Protein AF-A0ABC8V295-F1 (afdb_monomer)

Radius of gyration: 14.97 Å; Cα contacts (8 Å, |Δi|>4): 114; chains: 1; bounding box: 36×38×34 Å

Secondary structure (DSSP, 8-state):
---HHHHHHHHHHHHHHHHTT--SSSSHHHHHHHHHTT-S-HHHHHHHHS--TT-SS-----SS--HHHHHHHHTT--S----GGGHHHH--HHHHHHHHT--HHHHTTS-HHHHHHHHHHHTTT-

Solvent-accessible surface area (backbone atoms only — not comparable to full-atom values): 7664 Å² total; per-residue (Å²): 99,62,52,67,64,34,53,51,52,14,43,51,52,34,51,52,26,54,79,66,75,57,57,92,47,98,40,71,66,58,26,26,34,29,36,50,53,35,52,94,48,60,71,59,14,43,68,73,60,44,90,54,100,83,58,87,76,83,90,85,83,79,82,90,66,51,74,68,56,51,54,55,54,53,74,72,53,94,75,78,93,74,66,76,85,51,28,48,82,70,26,59,58,73,58,50,32,64,75,71,67,59,50,72,74,53,57,72,79,46,52,74,53,56,54,48,36,49,38,38,70,42,48,89,81,110

Structure (mmCIF, N/CA/C/O backbone):
data_AF-A0ABC8V295-F1
#
_entry.id   AF-A0ABC8V295-F1
#
loop_
_atom_site.group_PDB
_atom_site.id
_atom_site.type_symbol
_atom_site.label_atom_id
_atom_site.label_alt_id
_atom_site.label_comp_id
_atom_site.label_asym_id
_atom_site.label_entity_id
_atom_site.label_seq_id
_atom_site.pdbx_PDB_ins_code
_atom_site.Cartn_x
_atom_site.Cartn_y
_atom_site.Cartn_z
_atom_site.occupancy
_atom_site.B_iso_or_equiv
_atom_site.auth_seq_id
_atom_site.auth_comp_id
_atom_site.auth_asym_id
_atom_site.auth_atom_id
_atom_site.pdbx_PDB_model_num
ATOM 1 N N . ILE A 1 1 ? -3.528 -6.454 4.490 1.00 92.06 1 ILE A N 1
ATOM 2 C CA . ILE A 1 1 ? -3.973 -5.296 3.676 1.00 92.06 1 ILE A CA 1
ATOM 3 C C . ILE A 1 1 ? -5.419 -5.606 3.333 1.00 92.06 1 ILE A C 1
ATOM 5 O O . ILE A 1 1 ? -5.612 -6.716 2.869 1.00 92.06 1 ILE A O 1
ATOM 9 N N . PRO A 1 2 ? -6.405 -4.762 3.681 1.00 94.25 2 PRO A N 1
ATOM 10 C CA . PRO A 1 2 ? -7.815 -5.160 3.625 1.00 94.25 2 PRO A CA 1
ATOM 11 C C . PRO A 1 2 ? -8.434 -5.055 2.232 1.00 94.25 2 PRO A C 1
ATOM 13 O O . PRO A 1 2 ? -9.441 -5.696 1.990 1.00 94.25 2 PRO A O 1
ATOM 16 N N . ASP A 1 3 ? -7.860 -4.231 1.355 1.00 95.19 3 ASP A N 1
ATOM 17 C CA . ASP A 1 3 ? -8.392 -3.950 0.025 1.00 95.19 3 ASP A CA 1
ATOM 18 C C . ASP A 1 3 ? -7.288 -3.353 -0.872 1.00 95.19 3 ASP A C 1
ATOM 20 O O . ASP A 1 3 ? -6.253 -2.882 -0.374 1.00 95.19 3 ASP A O 1
ATOM 24 N N . VAL A 1 4 ? -7.503 -3.350 -2.189 1.00 96.19 4 VAL A N 1
ATOM 25 C CA . VAL A 1 4 ? -6.578 -2.779 -3.179 1.00 96.19 4 VAL A CA 1
ATOM 26 C C . VAL A 1 4 ? -6.589 -1.242 -3.162 1.00 96.19 4 VAL A C 1
ATOM 28 O O . VAL A 1 4 ? -5.554 -0.615 -3.402 1.00 96.19 4 VAL A O 1
ATOM 31 N N . PHE A 1 5 ? -7.708 -0.596 -2.825 1.00 96.56 5 PHE A N 1
ATOM 32 C CA . PHE A 1 5 ? -7.852 0.863 -2.854 1.00 96.56 5 PHE A CA 1
ATOM 33 C C . PHE A 1 5 ? -6.829 1.605 -1.970 1.00 96.56 5 PHE A C 1
ATOM 35 O O . PHE A 1 5 ? -6.147 2.497 -2.492 1.00 96.56 5 PHE A O 1
ATOM 42 N N . PRO A 1 6 ? -6.599 1.238 -0.690 1.00 97.06 6 PRO A N 1
ATOM 43 C CA . PRO A 1 6 ? -5.551 1.863 0.117 1.00 97.06 6 PRO A CA 1
ATOM 44 C C . PRO A 1 6 ? -4.138 1.689 -0.449 1.00 97.06 6 PRO A C 1
ATOM 46 O O . PRO A 1 6 ? -3.309 2.597 -0.339 1.00 97.06 6 PRO A O 1
ATOM 49 N N . LEU A 1 7 ? -3.857 0.547 -1.085 1.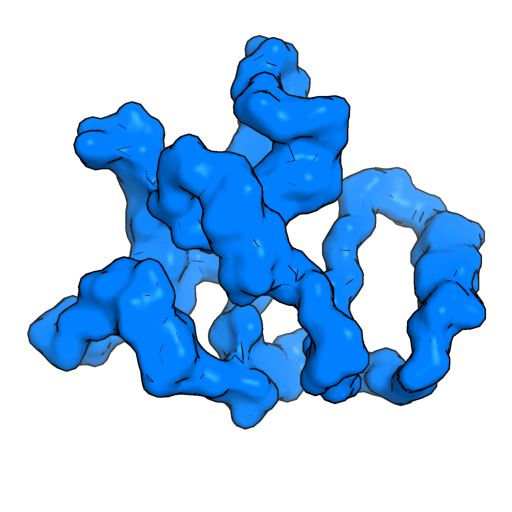00 96.94 7 LEU A N 1
ATOM 50 C CA . LEU A 1 7 ? -2.572 0.304 -1.738 1.00 96.94 7 LEU A CA 1
ATOM 51 C C . LEU A 1 7 ? -2.381 1.240 -2.936 1.00 96.94 7 LEU A C 1
ATOM 53 O O . LEU A 1 7 ? -1.324 1.858 -3.069 1.00 96.94 7 LEU A O 1
ATOM 57 N N . LEU A 1 8 ? -3.407 1.387 -3.778 1.00 97.56 8 LEU A N 1
ATOM 58 C CA . LEU A 1 8 ? -3.376 2.293 -4.926 1.00 97.56 8 LEU A CA 1
ATOM 59 C C . LEU A 1 8 ? -3.269 3.759 -4.494 1.00 97.56 8 LEU A C 1
ATOM 61 O O . LEU A 1 8 ? -2.511 4.515 -5.101 1.00 97.56 8 LEU A O 1
ATOM 65 N N . ALA A 1 9 ? -3.945 4.159 -3.414 1.00 98.12 9 ALA A N 1
ATOM 66 C CA . ALA A 1 9 ? -3.810 5.500 -2.846 1.00 98.12 9 ALA A CA 1
ATOM 67 C C . ALA A 1 9 ? -2.366 5.780 -2.386 1.00 98.12 9 ALA A C 1
ATOM 69 O O . ALA A 1 9 ? -1.800 6.834 -2.699 1.00 98.12 9 ALA A O 1
ATOM 70 N N . ALA A 1 10 ? -1.733 4.820 -1.701 1.00 98.12 10 ALA A N 1
ATOM 71 C CA . ALA A 1 10 ? -0.325 4.912 -1.316 1.00 98.12 10 ALA A CA 1
ATOM 72 C C . ALA A 1 10 ? 0.608 4.959 -2.537 1.00 98.12 10 ALA A C 1
ATOM 74 O O . ALA A 1 10 ? 1.535 5.770 -2.569 1.00 98.12 10 ALA A O 1
ATOM 75 N N . ALA A 1 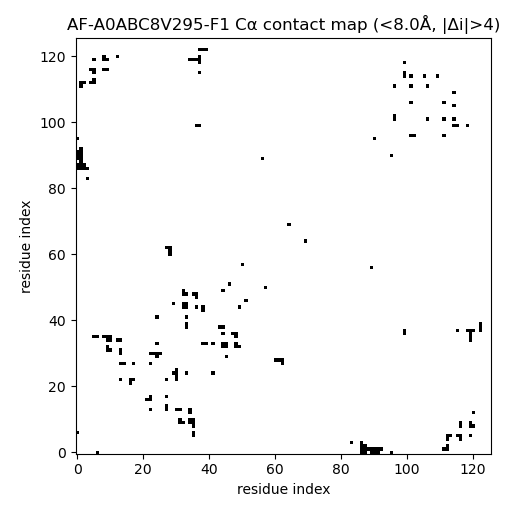11 ? 0.349 4.136 -3.556 1.00 98.19 11 ALA A N 1
ATOM 76 C CA . ALA A 1 11 ? 1.122 4.101 -4.795 1.00 98.19 11 ALA A CA 1
ATOM 77 C C . ALA A 1 11 ? 1.033 5.421 -5.565 1.00 98.19 11 ALA A C 1
ATOM 79 O O . ALA A 1 11 ? 2.058 5.962 -5.979 1.00 98.19 11 ALA A O 1
ATOM 80 N N . HIS A 1 12 ? -0.165 5.986 -5.688 1.00 97.69 12 HIS A N 1
ATOM 81 C CA . HIS A 1 12 ? -0.375 7.288 -6.305 1.00 97.69 12 HIS A CA 1
ATOM 82 C C . HIS A 1 12 ? 0.385 8.390 -5.557 1.00 97.69 12 HIS A C 1
ATOM 84 O O . HIS A 1 12 ? 1.124 9.164 -6.169 1.00 97.69 12 HIS A O 1
ATOM 90 N N . LYS A 1 13 ? 0.295 8.413 -4.221 1.00 97.31 13 LYS A N 1
ATOM 91 C CA . LYS A 1 13 ? 1.070 9.345 -3.391 1.00 97.31 13 LYS A CA 1
ATOM 92 C C . LYS A 1 13 ? 2.579 9.181 -3.601 1.00 97.31 13 LYS A C 1
ATOM 94 O O . LYS A 1 13 ? 3.287 10.174 -3.741 1.00 97.31 13 LYS A O 1
ATOM 99 N N . THR A 1 14 ? 3.068 7.945 -3.693 1.00 98.12 14 THR A N 1
ATOM 100 C CA . THR A 1 14 ? 4.475 7.643 -3.995 1.00 98.12 14 THR A CA 1
ATOM 101 C C . THR A 1 14 ? 4.904 8.190 -5.355 1.00 98.12 14 THR A C 1
ATOM 103 O O . THR A 1 14 ? 5.977 8.787 -5.457 1.00 98.12 14 THR A O 1
ATOM 106 N N . LEU A 1 15 ? 4.080 8.026 -6.392 1.00 98.00 15 LEU A N 1
ATOM 107 C CA . LEU A 1 15 ? 4.374 8.548 -7.727 1.00 98.00 15 LEU A CA 1
ATOM 108 C C . LEU A 1 15 ? 4.407 10.082 -7.744 1.00 98.00 15 LEU A C 1
ATOM 110 O O . LEU A 1 15 ? 5.316 10.648 -8.349 1.00 98.00 15 LEU A O 1
ATOM 114 N N . ILE A 1 16 ? 3.501 10.749 -7.019 1.00 97.12 16 ILE A N 1
ATOM 115 C CA . ILE A 1 16 ? 3.531 12.211 -6.845 1.00 97.12 16 ILE A CA 1
ATOM 116 C C . ILE A 1 16 ? 4.819 12.654 -6.143 1.00 97.12 16 ILE A C 1
ATOM 118 O O . ILE A 1 16 ? 5.484 13.583 -6.601 1.00 97.12 16 ILE A O 1
ATOM 122 N N . SER A 1 17 ? 5.199 12.002 -5.041 1.00 96.94 17 SER A N 1
ATOM 123 C CA . SER A 1 17 ? 6.450 12.329 -4.347 1.00 96.94 17 SER A CA 1
ATOM 124 C C . SER A 1 17 ? 7.660 12.114 -5.254 1.00 96.94 17 SER A C 1
ATOM 126 O O . SER A 1 17 ? 8.583 12.924 -5.258 1.00 96.94 17 SER A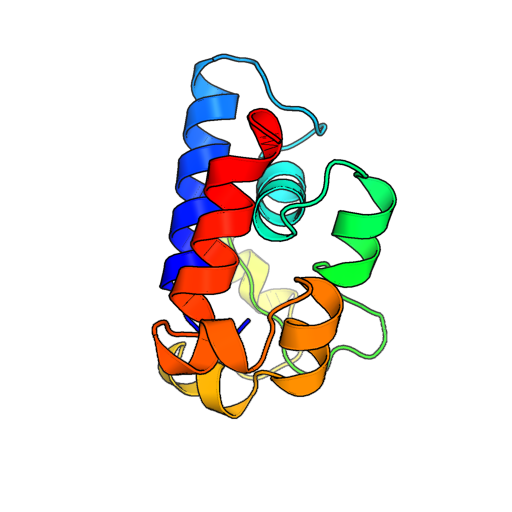 O 1
ATOM 128 N N . LYS A 1 18 ? 7.658 11.057 -6.076 1.00 97.69 18 LYS A N 1
ATOM 129 C CA . LYS A 1 18 ? 8.732 10.814 -7.043 1.00 97.69 18 LYS A CA 1
ATOM 130 C C . LYS A 1 18 ? 8.798 11.893 -8.117 1.00 97.69 18 LYS A C 1
ATOM 132 O O . LYS A 1 18 ? 9.899 12.347 -8.415 1.00 97.69 18 LYS A O 1
ATOM 137 N N . SER A 1 19 ? 7.663 12.290 -8.692 1.00 97.75 19 SER A N 1
ATOM 138 C CA . SER A 1 19 ? 7.622 13.295 -9.762 1.00 97.75 19 SER A CA 1
ATOM 139 C C . SER A 1 19 ? 8.045 14.683 -9.281 1.00 97.75 19 SER A C 1
ATOM 141 O O . SER A 1 19 ? 8.438 15.516 -10.087 1.00 97.75 19 SER A O 1
ATOM 143 N N . ARG A 1 20 ? 7.951 14.935 -7.971 1.00 97.06 20 ARG A N 1
ATOM 144 C CA . ARG A 1 20 ? 8.393 16.169 -7.307 1.00 97.06 20 ARG A CA 1
ATOM 145 C C . ARG A 1 20 ? 9.798 16.070 -6.710 1.00 97.06 20 ARG A C 1
ATOM 147 O O . ARG A 1 20 ? 10.204 16.981 -5.999 1.00 97.06 20 ARG A O 1
ATOM 154 N N . GLU A 1 21 ? 10.500 14.958 -6.937 1.00 96.94 21 GLU A N 1
ATOM 155 C CA . GLU A 1 21 ? 11.815 14.670 -6.344 1.00 96.94 21 GLU A CA 1
ATOM 156 C C . GLU A 1 21 ? 11.832 14.766 -4.806 1.00 96.94 21 GLU A C 1
ATOM 158 O O . GLU A 1 21 ? 12.854 15.032 -4.183 1.00 96.94 21 GLU A O 1
ATOM 163 N N . SER A 1 22 ? 10.687 14.499 -4.177 1.00 96.56 22 SER A N 1
ATOM 164 C CA . SER A 1 22 ? 10.441 14.687 -2.747 1.00 96.56 22 SER A CA 1
ATOM 165 C C . SER A 1 22 ? 10.176 13.359 -2.031 1.00 96.56 22 SER A C 1
ATOM 167 O O . SER A 1 22 ? 9.296 13.269 -1.172 1.00 96.56 22 SER A O 1
ATOM 169 N N . LEU A 1 23 ? 10.881 12.296 -2.426 1.00 97.50 23 LEU A N 1
ATOM 170 C CA . LEU A 1 23 ? 10.820 11.023 -1.708 1.00 97.50 23 LEU A CA 1
ATOM 171 C C . LEU A 1 23 ? 11.409 11.190 -0.305 1.00 97.50 23 LEU A C 1
ATOM 173 O O . LEU A 1 23 ? 12.483 11.766 -0.141 1.00 97.50 23 LEU A O 1
ATOM 177 N N . THR A 1 24 ? 10.722 10.652 0.701 1.00 96.81 24 THR A N 1
ATOM 178 C CA . THR A 1 24 ? 11.243 10.622 2.077 1.00 96.81 24 THR A CA 1
ATOM 179 C C . THR A 1 24 ? 12.240 9.475 2.263 1.00 96.81 24 THR A C 1
ATOM 181 O O . THR A 1 24 ? 13.216 9.578 3.003 1.00 96.81 24 THR A O 1
ATOM 184 N N . THR A 1 25 ? 11.994 8.355 1.592 1.00 97.25 25 THR A N 1
ATOM 185 C CA . THR A 1 25 ? 12.824 7.154 1.607 1.00 97.25 25 THR A CA 1
ATOM 186 C C . THR A 1 25 ? 13.713 7.072 0.362 1.00 97.25 25 THR A C 1
ATOM 188 O O . THR A 1 25 ? 13.574 7.830 -0.595 1.00 97.25 25 THR A O 1
ATOM 191 N N . ARG A 1 26 ? 14.653 6.117 0.352 1.00 96.19 26 ARG A N 1
ATOM 192 C CA . ARG A 1 26 ? 15.656 5.993 -0.721 1.00 96.19 26 ARG A CA 1
ATOM 193 C C . ARG A 1 26 ? 15.099 5.487 -2.054 1.00 96.19 26 ARG A C 1
ATOM 195 O O . ARG A 1 26 ? 15.739 5.695 -3.079 1.00 96.19 26 ARG A O 1
ATOM 202 N N . THR A 1 27 ? 13.973 4.774 -2.057 1.00 96.31 27 THR A N 1
ATOM 203 C CA . THR A 1 27 ? 13.450 4.102 -3.259 1.00 96.31 27 THR A CA 1
ATOM 204 C C . THR A 1 27 ? 11.939 4.256 -3.378 1.00 96.31 27 THR A C 1
ATOM 206 O O . THR A 1 27 ? 11.248 4.407 -2.375 1.00 96.31 27 THR A O 1
ATOM 209 N N . LEU A 1 28 ? 11.412 4.124 -4.599 1.00 97.19 28 LEU A N 1
ATOM 210 C CA . LEU A 1 28 ? 9.966 4.077 -4.855 1.00 97.19 28 LEU A CA 1
ATOM 211 C C . LEU A 1 28 ? 9.259 2.981 -4.042 1.00 97.19 28 LEU A C 1
ATOM 213 O O . LEU A 1 28 ? 8.174 3.195 -3.513 1.00 97.19 28 LEU A O 1
ATOM 217 N N . HIS A 1 29 ? 9.880 1.809 -3.915 1.00 96.69 29 HIS A N 1
ATOM 218 C CA . HIS A 1 29 ? 9.277 0.665 -3.228 1.00 96.69 29 HIS A CA 1
ATOM 219 C C . HIS A 1 29 ? 9.244 0.851 -1.710 1.00 96.69 29 HIS A C 1
ATOM 221 O O . HIS A 1 29 ? 8.215 0.606 -1.085 1.00 96.69 29 HIS A O 1
ATOM 227 N N . SER A 1 30 ? 10.328 1.360 -1.114 1.00 97.25 30 SER A N 1
ATOM 228 C CA . SER A 1 30 ? 10.318 1.737 0.304 1.00 97.25 30 SER A CA 1
ATOM 229 C C . SER A 1 30 ? 9.347 2.887 0.576 1.00 97.25 30 SER A C 1
ATOM 231 O O . SER A 1 30 ? 8.714 2.906 1.629 1.00 97.25 30 SER A O 1
ATOM 233 N N . GLU A 1 31 ? 9.184 3.809 -0.380 1.00 98.00 31 GLU A N 1
ATOM 234 C CA . GLU A 1 31 ? 8.246 4.925 -0.255 1.00 98.00 31 GLU A CA 1
ATOM 235 C C . GLU A 1 31 ? 6.801 4.435 -0.267 1.00 98.00 31 GLU A C 1
ATOM 237 O O . GLU A 1 31 ? 5.993 4.929 0.506 1.00 98.00 31 GLU A O 1
ATOM 242 N N . LEU A 1 32 ? 6.469 3.439 -1.096 1.00 98.19 32 LEU A N 1
ATOM 243 C CA . LEU A 1 32 ? 5.146 2.811 -1.102 1.00 98.19 32 LEU A CA 1
ATOM 244 C C . LEU A 1 32 ? 4.787 2.243 0.274 1.00 98.19 32 LEU A C 1
ATOM 246 O O . LEU A 1 32 ? 3.721 2.559 0.796 1.00 98.19 32 LEU A O 1
ATOM 250 N N . VAL A 1 33 ? 5.685 1.466 0.886 1.00 97.81 33 VAL A N 1
ATOM 251 C CA . VAL A 1 33 ? 5.459 0.894 2.226 1.00 97.81 33 VAL A CA 1
ATOM 252 C C . VAL A 1 33 ? 5.358 2.001 3.28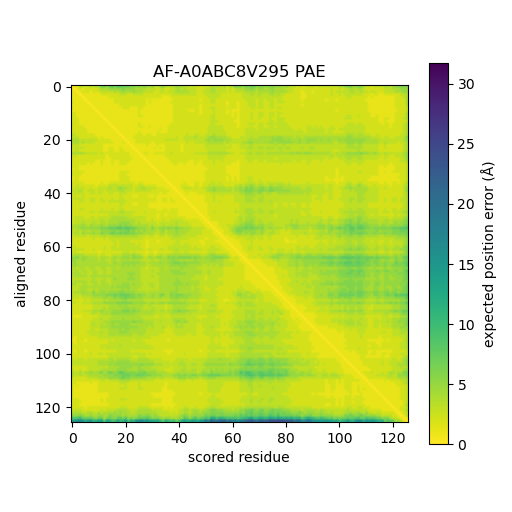5 1.00 97.81 33 VAL A C 1
ATOM 254 O O . VAL A 1 33 ? 4.499 1.949 4.166 1.00 97.81 33 VAL A O 1
ATOM 257 N N . TYR A 1 34 ? 6.197 3.035 3.179 1.00 97.56 34 TYR A N 1
ATOM 258 C CA . TYR A 1 34 ? 6.160 4.209 4.054 1.00 97.56 34 TYR A CA 1
ATOM 259 C C . TYR A 1 34 ? 4.867 5.029 3.920 1.00 97.56 34 TYR A C 1
ATOM 261 O O . TYR A 1 34 ? 4.296 5.460 4.917 1.00 97.56 34 TYR A O 1
ATOM 269 N N . ASN A 1 35 ? 4.382 5.242 2.698 1.00 97.56 35 ASN A N 1
ATOM 270 C CA . ASN A 1 35 ? 3.134 5.949 2.432 1.00 97.56 35 ASN A CA 1
ATOM 271 C C . ASN A 1 35 ? 1.929 5.142 2.890 1.00 97.56 35 ASN A C 1
ATOM 273 O O . ASN A 1 35 ? 1.045 5.719 3.517 1.00 97.56 35 ASN A O 1
ATOM 277 N N . TYR A 1 36 ? 1.926 3.831 2.642 1.00 97.81 36 TYR A N 1
ATOM 278 C CA . TYR A 1 36 ? 0.851 2.944 3.066 1.00 97.81 36 TYR A CA 1
ATOM 279 C C . TYR A 1 36 ? 0.646 2.994 4.581 1.00 97.81 36 TYR A C 1
ATOM 281 O O . TYR A 1 36 ? -0.487 3.139 5.019 1.00 97.81 36 TYR A O 1
ATOM 289 N N . SER A 1 37 ? 1.724 2.982 5.376 1.00 96.56 37 SER A N 1
ATOM 290 C CA . SER A 1 37 ? 1.639 2.956 6.846 1.00 96.56 37 SER A CA 1
ATOM 291 C C . SER A 1 37 ? 0.896 4.146 7.473 1.00 96.56 37 SER A C 1
ATOM 293 O O . SER A 1 37 ? 0.530 4.082 8.649 1.00 96.56 37 SER A O 1
ATOM 295 N N . GLY A 1 38 ? 0.746 5.262 6.745 1.00 94.75 38 GLY A N 1
ATOM 296 C CA . GLY A 1 38 ? 0.192 6.511 7.274 1.00 94.75 38 GLY A CA 1
ATOM 297 C C . GLY A 1 38 ? 1.018 7.138 8.409 1.00 94.75 38 GLY A C 1
ATOM 298 O O . GLY A 1 38 ? 0.540 8.050 9.077 1.00 94.75 38 GLY A O 1
ATOM 299 N N . SER A 1 39 ? 2.247 6.667 8.657 1.00 93.06 39 SER A N 1
ATOM 300 C CA . SER A 1 39 ? 3.128 7.121 9.742 1.00 93.06 39 SER A CA 1
ATOM 301 C C . SER A 1 39 ? 4.257 8.011 9.223 1.00 93.06 39 SER A C 1
ATOM 303 O O . SER A 1 39 ? 4.724 7.841 8.101 1.00 93.06 39 SER A O 1
ATOM 305 N N . LYS A 1 40 ? 4.754 8.926 10.066 1.00 93.69 40 LYS A N 1
ATOM 306 C CA . LYS A 1 40 ? 5.958 9.739 9.795 1.00 93.69 40 LYS A CA 1
ATOM 307 C C . LYS A 1 40 ? 7.270 9.034 10.174 1.00 93.69 40 LYS A C 1
ATOM 309 O O . LYS A 1 40 ? 8.354 9.555 9.935 1.00 93.69 40 LYS A O 1
ATOM 314 N N . HIS A 1 41 ? 7.200 7.842 10.770 1.00 95.00 41 HIS A N 1
ATOM 315 C CA . HIS A 1 41 ? 8.377 7.089 11.208 1.00 95.00 41 HIS A CA 1
ATOM 316 C C . HIS A 1 41 ? 8.742 6.001 10.195 1.00 95.00 41 HIS A C 1
ATOM 318 O O . HIS A 1 41 ? 8.072 4.968 10.121 1.00 95.00 41 HIS A O 1
ATOM 324 N N . ILE A 1 42 ? 9.833 6.202 9.448 1.00 96.06 42 ILE A N 1
ATOM 325 C CA . ILE A 1 42 ? 10.275 5.289 8.378 1.00 96.06 42 ILE A CA 1
ATOM 326 C C . ILE A 1 42 ? 10.490 3.865 8.910 1.00 96.06 42 ILE A C 1
ATOM 328 O O . ILE A 1 42 ? 9.864 2.926 8.424 1.00 96.06 42 ILE A O 1
ATOM 332 N N . SER A 1 43 ? 11.331 3.700 9.938 1.00 96.25 43 SER A N 1
ATOM 333 C CA . SER A 1 43 ? 11.682 2.375 10.469 1.00 96.25 43 SER A CA 1
ATOM 334 C C . SER A 1 43 ? 10.464 1.607 10.974 1.00 96.25 43 SER A C 1
ATOM 336 O O . SER A 1 43 ? 10.345 0.410 10.737 1.00 96.25 43 SER A O 1
ATOM 338 N N . GLU A 1 44 ? 9.542 2.297 11.644 1.00 95.12 44 GLU A N 1
ATOM 339 C CA . GLU A 1 44 ? 8.320 1.678 12.155 1.00 95.12 44 GLU A CA 1
ATOM 340 C C . GLU A 1 44 ? 7.353 1.308 11.024 1.00 95.12 44 GLU A C 1
ATOM 342 O O . GLU A 1 44 ? 6.692 0.276 11.089 1.00 95.12 44 GLU A O 1
ATOM 347 N N . SER A 1 45 ? 7.312 2.105 9.954 1.00 96.00 45 SER A N 1
ATOM 348 C CA . SER A 1 45 ? 6.507 1.809 8.764 1.00 96.00 45 SER A CA 1
ATOM 349 C C . SER A 1 45 ? 6.964 0.522 8.085 1.00 96.00 45 SER A C 1
ATOM 351 O O . SER A 1 45 ? 6.144 -0.340 7.786 1.00 96.00 45 SER A O 1
ATOM 353 N N . LEU A 1 46 ? 8.278 0.362 7.900 1.00 96.12 46 LEU A N 1
ATOM 354 C CA . LEU A 1 46 ? 8.852 -0.844 7.303 1.00 96.12 46 LEU A CA 1
ATOM 355 C C . LEU A 1 46 ? 8.660 -2.071 8.201 1.00 96.12 46 LEU A C 1
ATOM 357 O O . LEU A 1 46 ? 8.354 -3.141 7.694 1.00 96.12 46 LEU A O 1
ATOM 361 N N . LYS A 1 47 ? 8.768 -1.919 9.527 1.00 94.69 47 LYS A N 1
ATOM 362 C CA . LYS A 1 47 ? 8.512 -3.015 10.478 1.00 94.69 47 LYS A CA 1
ATOM 363 C C . LYS A 1 47 ? 7.051 -3.467 10.501 1.00 94.69 47 LYS A C 1
ATOM 365 O O . LYS A 1 47 ? 6.790 -4.648 10.678 1.00 94.69 47 LYS A O 1
ATOM 370 N N . ARG A 1 48 ? 6.101 -2.535 10.382 1.00 93.50 48 ARG A N 1
ATOM 371 C CA . ARG A 1 48 ? 4.658 -2.827 10.485 1.00 93.50 48 ARG A CA 1
ATOM 372 C C . ARG A 1 48 ? 4.034 -3.294 9.182 1.00 93.50 48 ARG A C 1
ATOM 374 O O . ARG A 1 48 ? 3.123 -4.113 9.211 1.00 93.50 48 ARG A O 1
ATOM 381 N N . CYS A 1 49 ? 4.448 -2.692 8.071 1.00 94.94 49 CYS A N 1
ATOM 382 C CA . CYS A 1 49 ? 3.815 -2.882 6.767 1.00 94.94 49 CYS A CA 1
ATOM 383 C C . CYS A 1 49 ? 4.726 -3.586 5.755 1.00 94.94 49 CYS A C 1
ATOM 385 O O . CYS A 1 49 ? 4.273 -3.879 4.653 1.00 94.94 49 CYS A O 1
ATOM 387 N N . GLY A 1 50 ? 5.993 -3.832 6.099 1.00 94.56 50 GLY A N 1
ATOM 388 C CA . GLY A 1 50 ? 6.878 -4.702 5.331 1.00 94.56 50 GLY A CA 1
ATOM 389 C C . GLY A 1 50 ? 6.680 -6.180 5.673 1.00 94.56 50 GLY A C 1
ATOM 390 O O . GLY A 1 50 ? 5.903 -6.537 6.558 1.00 94.56 50 GLY A O 1
ATOM 391 N N . ILE A 1 51 ? 7.406 -7.034 4.954 1.00 93.69 51 ILE A N 1
ATOM 392 C CA . ILE A 1 51 ? 7.434 -8.479 5.204 1.00 93.69 51 ILE A CA 1
ATOM 393 C C . ILE A 1 51 ? 8.180 -8.800 6.506 1.00 93.69 51 ILE A C 1
ATOM 395 O O . ILE A 1 51 ? 9.118 -8.097 6.885 1.00 93.69 51 ILE A O 1
ATOM 399 N N . LEU A 1 52 ? 7.772 -9.881 7.166 1.00 91.94 52 LEU A N 1
ATOM 400 C CA . LEU A 1 52 ? 8.405 -10.427 8.364 1.00 91.94 52 LEU A CA 1
ATOM 401 C C . LEU A 1 52 ? 8.859 -11.864 8.092 1.00 91.94 52 LEU A C 1
ATOM 403 O O . LEU A 1 52 ? 8.316 -12.537 7.218 1.00 91.94 52 LEU A O 1
ATOM 407 N N . ASP A 1 53 ? 9.803 -12.368 8.888 1.00 92.31 53 ASP A N 1
ATOM 408 C CA . ASP A 1 53 ? 10.320 -13.741 8.745 1.00 92.31 53 ASP A CA 1
ATOM 409 C C . ASP A 1 53 ? 9.232 -14.816 8.919 1.00 92.31 53 ASP A C 1
ATOM 411 O O . ASP A 1 53 ? 9.375 -15.942 8.452 1.00 92.31 53 ASP A O 1
ATOM 415 N N . ASN A 1 54 ? 8.130 -14.469 9.588 1.00 92.31 54 ASN A N 1
ATOM 416 C CA . ASN A 1 54 ? 6.970 -15.327 9.803 1.00 92.31 54 ASN A CA 1
ATOM 417 C C . ASN A 1 54 ? 5.762 -14.947 8.927 1.00 92.31 54 ASN A C 1
ATOM 419 O O . ASN A 1 54 ? 4.638 -15.341 9.242 1.00 92.31 54 ASN A O 1
ATOM 423 N N . SER A 1 55 ? 5.944 -14.170 7.857 1.00 90.75 55 SER A N 1
ATOM 424 C CA . SER A 1 55 ? 4.872 -13.878 6.900 1.00 90.75 55 SER A CA 1
ATOM 425 C C . SER A 1 55 ? 4.510 -15.129 6.093 1.00 90.75 55 SER A C 1
ATOM 427 O O . SER A 1 55 ? 5.382 -15.773 5.521 1.00 90.75 55 SER A O 1
ATOM 429 N N . HIS A 1 56 ? 3.219 -15.465 6.055 1.00 91.25 56 HIS A N 1
ATOM 430 C CA . HIS A 1 56 ? 2.690 -16.606 5.289 1.00 91.25 56 HIS A CA 1
ATOM 431 C C . HIS A 1 56 ? 2.014 -16.146 3.991 1.00 91.25 56 HIS A C 1
ATOM 433 O O . HIS A 1 56 ? 2.103 -16.829 2.978 1.00 91.25 56 HIS A O 1
ATOM 439 N N . ASP A 1 57 ? 1.417 -14.952 4.021 1.00 92.88 57 ASP A N 1
ATOM 440 C CA . ASP A 1 57 ? 0.867 -14.260 2.861 1.00 92.88 57 ASP A CA 1
ATOM 441 C C . ASP A 1 57 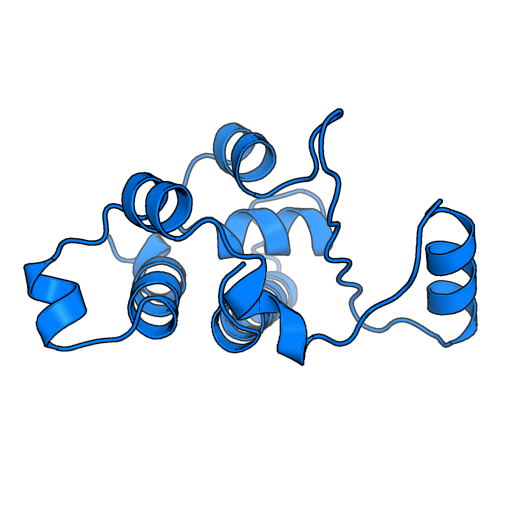? 1.726 -13.024 2.566 1.00 92.88 57 ASP A C 1
ATOM 443 O O . ASP A 1 57 ? 2.040 -12.240 3.469 1.00 92.88 57 ASP A O 1
ATOM 447 N N . ILE A 1 58 ? 2.126 -12.853 1.304 1.00 94.06 58 ILE A N 1
ATOM 448 C CA . ILE A 1 58 ? 2.985 -11.753 0.857 1.00 94.06 58 ILE A CA 1
ATOM 449 C C . ILE A 1 58 ? 2.291 -11.042 -0.298 1.00 94.06 58 ILE A C 1
ATOM 451 O O . ILE A 1 58 ? 2.002 -11.654 -1.320 1.00 94.06 58 ILE A O 1
ATOM 455 N N . LEU A 1 59 ? 2.080 -9.733 -0.154 1.00 94.62 59 LEU A N 1
ATOM 456 C CA . LEU A 1 59 ? 1.650 -8.886 -1.260 1.00 94.62 59 LEU A CA 1
ATOM 457 C C . LEU A 1 59 ? 2.864 -8.214 -1.893 1.00 9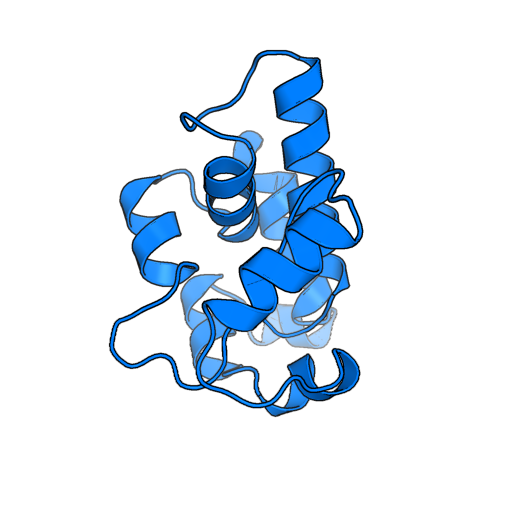4.62 59 LEU A C 1
ATOM 459 O O . LEU A 1 59 ? 3.634 -7.529 -1.215 1.00 94.62 59 LEU A O 1
ATOM 463 N N . VAL A 1 60 ? 3.011 -8.384 -3.201 1.00 93.94 60 VAL A N 1
ATOM 464 C CA . VAL A 1 60 ? 4.124 -7.826 -3.964 1.00 93.94 60 VAL A CA 1
ATOM 465 C C . VAL A 1 60 ? 3.626 -6.710 -4.866 1.00 93.94 60 VAL A C 1
ATOM 467 O O . VAL A 1 60 ? 2.660 -6.874 -5.601 1.00 93.94 60 VAL A O 1
ATOM 470 N N . ALA A 1 61 ? 4.311 -5.568 -4.827 1.00 93.19 61 ALA A N 1
ATOM 471 C CA . ALA A 1 61 ? 3.997 -4.415 -5.658 1.00 93.19 61 ALA A CA 1
ATOM 472 C C . ALA A 1 61 ? 5.255 -3.900 -6.365 1.00 93.19 61 ALA A C 1
ATOM 474 O O . ALA A 1 61 ? 6.266 -3.570 -5.733 1.00 93.19 61 ALA A O 1
ATOM 475 N N . ARG A 1 62 ? 5.177 -3.780 -7.693 1.00 93.38 62 ARG A N 1
ATOM 476 C CA . ARG A 1 62 ? 6.254 -3.271 -8.546 1.00 93.38 62 ARG A CA 1
ATOM 477 C C . ARG A 1 62 ? 5.713 -2.157 -9.446 1.00 93.38 62 ARG A C 1
ATOM 479 O O . ARG A 1 62 ? 4.593 -2.225 -9.935 1.00 93.38 62 ARG A O 1
ATOM 486 N N . PHE A 1 63 ? 6.516 -1.115 -9.649 1.00 94.81 63 PHE A N 1
ATOM 487 C CA . PHE A 1 63 ? 6.173 0.026 -10.497 1.00 94.81 63 PHE A CA 1
ATOM 488 C C . PHE A 1 63 ? 6.801 -0.167 -11.874 1.00 94.81 63 PHE A C 1
ATOM 490 O O . PHE A 1 63 ? 8.015 -0.366 -11.946 1.00 94.81 63 PHE A O 1
ATOM 497 N N . GLY A 1 64 ? 5.992 -0.064 -12.933 1.00 92.44 64 GLY A N 1
ATOM 498 C CA . GLY A 1 64 ? 6.466 -0.115 -14.321 1.00 92.44 64 GLY A CA 1
ATOM 499 C C . GLY A 1 64 ? 7.195 -1.412 -14.674 1.00 92.44 64 GLY A C 1
ATOM 500 O O . GLY A 1 64 ? 8.189 -1.355 -15.388 1.00 92.44 64 GLY A O 1
ATOM 501 N N . ALA A 1 65 ? 6.746 -2.540 -14.118 1.00 93.56 65 ALA A N 1
ATOM 502 C CA . ALA A 1 65 ? 7.385 -3.833 -14.321 1.00 93.56 65 ALA A CA 1
ATOM 503 C C . ALA A 1 65 ? 7.141 -4.359 -15.739 1.00 93.56 65 ALA A C 1
ATOM 505 O O . ALA A 1 65 ? 6.007 -4.326 -16.223 1.00 93.56 65 ALA A O 1
ATOM 506 N N . SER A 1 66 ? 8.177 -4.900 -16.374 1.00 95.88 66 SER A N 1
ATOM 507 C CA . SER A 1 66 ? 8.002 -5.760 -17.544 1.00 95.88 66 SER A CA 1
ATOM 508 C C . SER A 1 66 ? 7.496 -7.150 -17.138 1.00 95.88 66 SER A C 1
ATOM 510 O O . SER A 1 66 ? 7.600 -7.559 -15.978 1.00 95.88 66 SER A O 1
ATOM 512 N N . THR A 1 67 ? 6.985 -7.915 -18.104 1.00 94.31 67 THR A N 1
ATOM 513 C CA . THR A 1 67 ? 6.610 -9.321 -17.886 1.00 94.31 67 THR A CA 1
ATOM 514 C C . THR A 1 67 ? 7.798 -10.147 -17.385 1.00 94.31 67 THR A C 1
ATOM 516 O O . THR A 1 67 ? 7.641 -10.943 -16.464 1.00 94.31 67 THR A O 1
ATOM 519 N N . ASP A 1 68 ? 8.998 -9.910 -17.921 1.00 95.75 68 ASP A N 1
ATOM 520 C CA . ASP A 1 68 ? 10.216 -10.612 -17.502 1.00 95.75 68 ASP A CA 1
ATOM 521 C C . ASP A 1 68 ? 10.605 -10.291 -16.055 1.00 95.75 68 ASP A C 1
ATOM 523 O O . ASP A 1 68 ? 10.993 -11.187 -15.304 1.00 95.75 68 ASP A O 1
ATOM 527 N N . GLU A 1 69 ? 10.465 -9.029 -15.637 1.00 94.50 69 GLU A N 1
ATOM 528 C CA . GLU A 1 69 ? 10.691 -8.633 -14.246 1.00 94.50 69 GLU A CA 1
ATOM 529 C C . GLU A 1 69 ? 9.679 -9.294 -13.305 1.00 94.50 69 GLU A C 1
ATOM 531 O O . GLU A 1 69 ? 10.069 -9.773 -12.241 1.00 94.50 69 GLU A O 1
ATOM 536 N N . MET A 1 70 ? 8.402 -9.371 -13.692 1.00 93.62 70 MET A N 1
ATOM 537 C CA . MET A 1 70 ? 7.378 -10.043 -12.884 1.00 93.62 70 MET A CA 1
ATOM 538 C C . MET A 1 70 ? 7.638 -11.549 -12.766 1.00 93.62 70 MET A C 1
ATOM 540 O O . MET A 1 70 ? 7.603 -12.076 -11.656 1.00 93.62 70 MET A O 1
ATOM 544 N N . MET A 1 71 ? 8.021 -12.221 -13.858 1.00 93.50 71 MET A N 1
ATOM 545 C CA . MET A 1 71 ? 8.431 -13.634 -13.824 1.00 93.50 71 MET A CA 1
ATOM 546 C C . MET A 1 71 ? 9.677 -13.860 -12.956 1.00 93.50 71 MET A C 1
ATOM 548 O O . MET A 1 71 ? 9.818 -14.897 -12.306 1.00 93.50 71 MET A O 1
ATOM 552 N N . ALA A 1 72 ? 10.623 -12.916 -12.951 1.00 95.00 72 ALA A N 1
ATOM 553 C CA . ALA A 1 72 ? 11.797 -13.000 -12.089 1.00 95.00 72 ALA A CA 1
ATOM 554 C C . ALA A 1 72 ? 11.415 -12.887 -10.608 1.00 95.00 72 ALA A C 1
ATOM 556 O O . ALA A 1 72 ? 11.964 -13.617 -9.787 1.00 95.00 72 ALA A O 1
ATOM 557 N N . VAL A 1 73 ? 10.464 -12.012 -10.274 1.00 93.50 73 VAL A N 1
ATOM 558 C CA . VAL A 1 73 ? 9.957 -11.850 -8.907 1.00 93.50 73 VAL A CA 1
ATOM 559 C C . VAL A 1 73 ? 9.191 -13.085 -8.443 1.00 93.50 73 VAL A C 1
ATOM 561 O O . VAL A 1 73 ? 9.436 -13.558 -7.337 1.00 93.50 73 VAL A O 1
ATOM 564 N N . GLU A 1 74 ? 8.337 -13.653 -9.294 1.00 93.06 74 GLU A N 1
ATOM 565 C CA . GLU A 1 74 ? 7.601 -14.889 -9.006 1.00 93.06 74 GLU A CA 1
ATOM 566 C C . GLU A 1 74 ? 8.554 -16.029 -8.607 1.00 93.06 74 GLU A C 1
ATOM 568 O O . GLU A 1 74 ? 8.369 -16.675 -7.578 1.00 93.06 74 GLU A O 1
ATOM 573 N N . LYS A 1 75 ? 9.662 -16.203 -9.341 1.00 95.25 75 LYS A N 1
ATOM 574 C CA . LYS A 1 75 ? 10.683 -17.231 -9.058 1.00 95.25 75 LYS A CA 1
ATOM 575 C C . LYS A 1 75 ? 11.394 -17.067 -7.711 1.00 95.25 75 LYS A C 1
ATOM 577 O O . LYS A 1 75 ? 11.999 -18.026 -7.230 1.00 95.25 75 LYS A O 1
ATOM 582 N N . LEU A 1 76 ? 11.370 -15.875 -7.111 1.00 94.56 76 LEU A N 1
ATOM 583 C CA . LEU A 1 76 ? 11.954 -15.631 -5.788 1.00 94.56 76 LEU A CA 1
ATOM 584 C C . LEU A 1 76 ? 11.024 -16.077 -4.652 1.00 94.56 76 LEU A C 1
ATOM 586 O O . LEU A 1 76 ? 11.484 -16.256 -3.523 1.00 94.56 76 LEU A O 1
ATOM 590 N N . ILE A 1 77 ? 9.733 -16.257 -4.934 1.00 94.25 77 ILE A N 1
ATOM 591 C CA . ILE A 1 77 ? 8.700 -16.505 -3.931 1.00 94.25 77 ILE A CA 1
ATOM 592 C C . ILE A 1 77 ? 8.381 -17.997 -3.903 1.00 94.25 77 ILE A C 1
ATOM 594 O O . ILE A 1 77 ? 7.909 -18.586 -4.870 1.00 94.25 77 ILE A O 1
ATOM 598 N N . LYS A 1 78 ? 8.615 -18.627 -2.752 1.00 94.19 78 LYS A N 1
ATOM 599 C CA . LYS A 1 78 ? 8.220 -20.018 -2.510 1.00 94.19 78 LYS A CA 1
ATOM 600 C C . LYS A 1 78 ? 6.791 -20.047 -1.983 1.00 94.19 78 LYS A C 1
ATOM 602 O O . LYS A 1 78 ? 6.582 -20.047 -0.774 1.00 94.19 78 LYS A O 1
ATOM 607 N N . GLY A 1 79 ? 5.819 -20.050 -2.884 1.00 93.88 79 GLY A N 1
ATOM 608 C CA . GLY A 1 79 ? 4.408 -20.032 -2.519 1.00 93.88 79 GLY A CA 1
ATOM 609 C C . GLY A 1 79 ? 3.499 -20.301 -3.707 1.00 93.88 79 GLY A C 1
ATOM 610 O O . GLY A 1 79 ? 3.951 -20.739 -4.763 1.00 93.88 79 GLY A O 1
ATOM 611 N N . LYS A 1 80 ? 2.209 -20.047 -3.508 1.00 93.75 80 LYS A N 1
ATOM 612 C CA . LYS A 1 80 ? 1.192 -20.099 -4.553 1.00 93.75 80 LYS A CA 1
ATOM 613 C C . LYS A 1 80 ? 0.643 -18.689 -4.743 1.00 93.75 80 LYS A C 1
ATOM 615 O O . LYS A 1 80 ? 0.225 -18.077 -3.763 1.00 93.75 80 LYS A O 1
ATOM 620 N N . GLU A 1 81 ? 0.643 -18.201 -5.978 1.00 94.31 81 GLU A N 1
ATOM 621 C CA . GLU A 1 81 ? -0.065 -16.971 -6.327 1.00 94.31 81 GLU A CA 1
ATOM 622 C C . GLU A 1 81 ? -1.578 -17.175 -6.161 1.00 94.31 81 GLU A C 1
ATOM 624 O O . GLU A 1 81 ? -2.129 -18.226 -6.508 1.00 94.31 81 GLU A O 1
ATOM 629 N N . ILE A 1 82 ? -2.229 -16.176 -5.578 1.00 94.69 82 ILE A N 1
ATOM 630 C CA . ILE A 1 82 ? -3.662 -16.153 -5.292 1.00 94.69 82 ILE A CA 1
ATOM 631 C C . ILE A 1 82 ? -4.246 -14.830 -5.775 1.00 94.69 82 ILE A C 1
ATOM 633 O O . ILE A 1 82 ? -3.509 -13.863 -5.983 1.00 94.69 82 ILE A O 1
ATOM 637 N N . ASP A 1 83 ? -5.563 -14.803 -5.947 1.00 95.19 83 ASP A N 1
ATOM 638 C CA . ASP A 1 83 ? -6.260 -13.613 -6.418 1.00 95.19 83 ASP A CA 1
ATOM 639 C C . ASP A 1 83 ? -6.245 -12.497 -5.355 1.00 95.19 83 ASP A C 1
ATOM 641 O O . ASP A 1 83 ? -6.247 -12.757 -4.147 1.00 95.19 83 ASP A O 1
ATOM 645 N N . LEU A 1 84 ? -6.238 -11.242 -5.807 1.00 94.50 84 LEU A N 1
ATOM 646 C CA . LEU A 1 84 ? -6.344 -10.075 -4.932 1.00 94.50 84 LEU A CA 1
ATOM 647 C C . LEU A 1 84 ? -7.721 -9.984 -4.262 1.00 94.50 84 LEU A C 1
ATOM 649 O O . LEU A 1 84 ? -7.835 -9.334 -3.223 1.00 94.50 84 LEU A O 1
ATOM 653 N N . ASP A 1 85 ? -8.730 -10.672 -4.790 1.00 93.81 85 ASP A N 1
ATOM 654 C CA . ASP A 1 85 ? -10.050 -10.780 -4.166 1.00 93.81 85 ASP A CA 1
ATOM 655 C C . ASP A 1 85 ? -9.997 -11.459 -2.776 1.00 93.81 85 ASP A C 1
ATOM 657 O O . ASP A 1 85 ? -10.844 -11.198 -1.925 1.00 93.81 85 ASP A O 1
ATOM 661 N N . GLU A 1 86 ? -8.960 -12.257 -2.477 1.00 94.19 86 GLU A N 1
ATOM 662 C CA . GLU A 1 86 ? -8.769 -12.891 -1.158 1.00 94.19 86 GLU A CA 1
ATOM 663 C C . GLU A 1 86 ? -8.177 -11.942 -0.088 1.00 94.19 86 GLU A C 1
ATOM 665 O O . GLU A 1 86 ? -7.953 -12.345 1.061 1.00 94.19 86 GLU A O 1
ATOM 670 N N . LEU A 1 87 ? -7.875 -10.681 -0.430 1.00 94.06 87 LEU A N 1
ATOM 671 C CA . LEU A 1 87 ? -7.210 -9.740 0.481 1.00 94.06 87 LEU A CA 1
ATOM 672 C C . LEU A 1 87 ? -8.009 -9.480 1.761 1.00 94.06 87 LEU A C 1
ATOM 674 O O . LEU A 1 87 ? -7.422 -9.462 2.847 1.00 94.06 87 LEU A O 1
ATOM 678 N N . GLU A 1 88 ? -9.321 -9.268 1.643 1.00 92.94 88 GLU A N 1
ATOM 679 C CA . GLU A 1 88 ? -10.174 -8.953 2.791 1.00 92.94 88 GLU A CA 1
ATOM 680 C C . GLU A 1 88 ? -10.225 -10.127 3.776 1.00 92.94 88 GLU A C 1
ATOM 682 O O . GLU A 1 88 ? -10.042 -9.932 4.980 1.00 92.94 88 GLU A O 1
ATOM 687 N N . GLU A 1 89 ? -10.382 -11.350 3.264 1.00 93.38 89 GLU A N 1
ATOM 688 C CA . GLU A 1 89 ? -10.463 -12.576 4.066 1.00 93.38 89 GLU A CA 1
ATOM 689 C C . GLU A 1 89 ? -9.172 -12.843 4.851 1.00 93.38 89 GLU A C 1
ATOM 691 O O . GLU A 1 89 ? -9.200 -13.302 5.995 1.00 93.38 89 GLU A O 1
ATOM 696 N N . ARG A 1 90 ? -8.021 -12.511 4.257 1.00 92.88 90 ARG A N 1
ATOM 697 C CA . ARG A 1 90 ? -6.691 -12.706 4.859 1.00 92.88 90 ARG A CA 1
ATOM 698 C C . ARG A 1 90 ? -6.255 -11.543 5.744 1.00 92.88 90 ARG A C 1
ATOM 700 O O . ARG A 1 90 ? -5.250 -11.624 6.458 1.00 92.88 90 ARG A O 1
ATOM 707 N N . ALA A 1 91 ? -6.976 -10.426 5.715 1.00 93.31 91 ALA A N 1
ATOM 708 C CA . ALA A 1 91 ? -6.613 -9.247 6.474 1.00 93.31 91 ALA A CA 1
ATOM 709 C C . ALA A 1 91 ? -6.915 -9.418 7.968 1.00 93.31 91 ALA A C 1
ATOM 711 O O . ALA A 1 91 ? -8.058 -9.545 8.399 1.00 93.31 91 ALA A O 1
ATOM 712 N N . ASN A 1 92 ? -5.883 -9.286 8.806 1.00 94.44 92 ASN A N 1
ATOM 713 C CA . ASN A 1 92 ? -6.074 -9.191 10.250 1.00 94.44 92 ASN A CA 1
ATOM 714 C C . ASN A 1 92 ? -6.692 -7.829 10.620 1.00 94.44 92 ASN A C 1
ATOM 716 O O . ASN A 1 92 ? -5.982 -6.852 10.887 1.00 94.44 92 ASN A O 1
ATOM 720 N N . GLN A 1 93 ? -8.026 -7.760 10.629 1.00 94.19 93 GLN A N 1
ATOM 721 C CA . GLN A 1 93 ? -8.756 -6.519 10.880 1.00 94.19 93 GLN A CA 1
ATOM 722 C C . GLN A 1 93 ? -8.441 -5.918 12.256 1.00 94.19 93 GLN A C 1
ATOM 724 O O . GLN A 1 93 ? -8.224 -4.711 12.357 1.00 94.19 93 GLN A O 1
ATOM 729 N N . THR A 1 94 ? -8.320 -6.736 13.306 1.00 95.12 94 THR A N 1
ATOM 730 C CA . THR A 1 94 ? -7.963 -6.264 14.656 1.00 95.12 94 THR A CA 1
ATOM 731 C C . THR A 1 94 ? -6.592 -5.593 14.673 1.00 95.12 94 THR A C 1
ATOM 733 O O . THR A 1 94 ? -6.414 -4.522 15.261 1.00 95.12 94 THR A O 1
ATOM 736 N N . GLN A 1 95 ? -5.610 -6.194 13.997 1.00 94.81 95 GLN A N 1
ATOM 737 C CA . GLN A 1 95 ? -4.278 -5.623 13.865 1.00 94.81 95 GLN A CA 1
ATOM 738 C C . GLN A 1 95 ? -4.331 -4.310 13.079 1.00 94.81 95 GLN A C 1
ATOM 740 O O . GLN A 1 95 ? -3.741 -3.326 13.521 1.00 94.81 95 GLN A O 1
ATOM 745 N N . ILE A 1 96 ? -5.051 -4.262 11.958 1.00 95.75 96 ILE A N 1
ATOM 746 C CA . ILE A 1 96 ? -5.199 -3.054 11.135 1.00 95.75 96 ILE A CA 1
ATOM 747 C C . ILE A 1 96 ? -5.822 -1.912 11.946 1.00 95.75 96 ILE A C 1
ATOM 749 O O . ILE A 1 96 ? -5.231 -0.834 12.031 1.00 95.75 96 ILE A O 1
ATOM 753 N N . GLN A 1 97 ? -6.956 -2.156 12.606 1.00 96.25 97 GLN A N 1
ATOM 754 C CA . GLN A 1 97 ? -7.639 -1.151 13.424 1.00 96.25 97 GLN A CA 1
ATOM 755 C C . GLN A 1 97 ? -6.720 -0.596 14.517 1.00 96.25 97 GLN A C 1
ATOM 757 O O . GLN A 1 97 ? -6.625 0.621 14.689 1.00 96.25 97 GLN A O 1
ATOM 762 N N . LYS A 1 98 ? -5.959 -1.465 15.196 1.00 95.69 98 LYS A N 1
ATOM 763 C CA . LYS A 1 98 ? -4.977 -1.049 16.208 1.00 95.69 98 LYS A CA 1
ATOM 764 C C . LYS A 1 98 ? -3.865 -0.177 15.619 1.00 95.69 98 LYS A C 1
ATOM 766 O O . LYS A 1 98 ? -3.506 0.837 16.215 1.00 95.69 98 LYS A O 1
ATOM 771 N N . HIS A 1 99 ? -3.305 -0.557 14.471 1.00 94.56 99 HIS A N 1
ATOM 772 C CA . HIS A 1 99 ? -2.182 0.160 13.861 1.00 94.56 99 HIS A CA 1
ATOM 773 C C . HIS A 1 99 ? -2.574 1.543 13.345 1.00 94.56 99 HIS A C 1
ATOM 775 O O . HIS A 1 99 ? -1.844 2.506 13.585 1.00 94.56 99 HIS A O 1
ATOM 781 N N . TYR A 1 100 ? -3.732 1.643 12.692 1.00 95.69 100 TYR A N 1
ATOM 782 C CA . TYR A 1 100 ? -4.253 2.896 12.139 1.00 95.69 100 TYR A CA 1
ATOM 783 C C . TYR A 1 100 ? -5.094 3.699 13.137 1.00 95.69 100 TYR A C 1
ATOM 785 O O . TYR A 1 100 ? -5.585 4.775 12.791 1.00 95.69 100 TYR A O 1
ATOM 793 N N . LYS A 1 101 ? -5.240 3.201 14.375 1.00 95.56 101 LYS A N 1
ATOM 794 C CA . LYS A 1 101 ? -6.062 3.804 15.434 1.00 95.56 101 LYS A CA 1
ATOM 795 C C . LYS A 1 101 ? -7.483 4.098 14.934 1.00 95.56 101 LYS A C 1
ATOM 797 O O . LYS A 1 101 ? -7.985 5.209 15.084 1.00 95.56 101 LYS A O 1
ATOM 802 N N . ILE A 1 102 ? -8.087 3.121 14.262 1.00 96.94 102 ILE A N 1
ATOM 803 C CA . ILE A 1 102 ? -9.452 3.216 13.737 1.00 96.94 102 ILE A CA 1
ATOM 804 C C . ILE A 1 102 ? -10.409 2.917 14.889 1.00 96.94 102 ILE A C 1
ATOM 806 O O . ILE A 1 102 ? -10.248 1.914 15.583 1.00 96.94 102 ILE A O 1
ATOM 810 N N . SER A 1 103 ? -11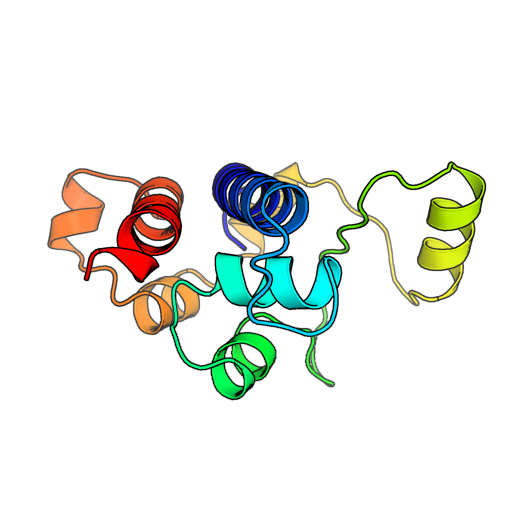.364 3.813 15.125 1.00 96.25 103 SER A N 1
ATOM 811 C CA . SER A 1 103 ? -12.333 3.671 16.217 1.00 96.25 103 SER A CA 1
ATOM 812 C C . SER A 1 103 ? -13.626 3.010 15.741 1.00 96.25 103 SER A C 1
ATOM 814 O O . SER A 1 103 ? -13.996 3.128 14.577 1.00 96.25 103 SER A O 1
ATOM 816 N N . ASN A 1 104 ? -14.375 2.389 16.656 1.00 95.19 104 ASN A N 1
ATOM 817 C CA . ASN A 1 104 ? -15.692 1.826 16.326 1.00 95.19 104 ASN A CA 1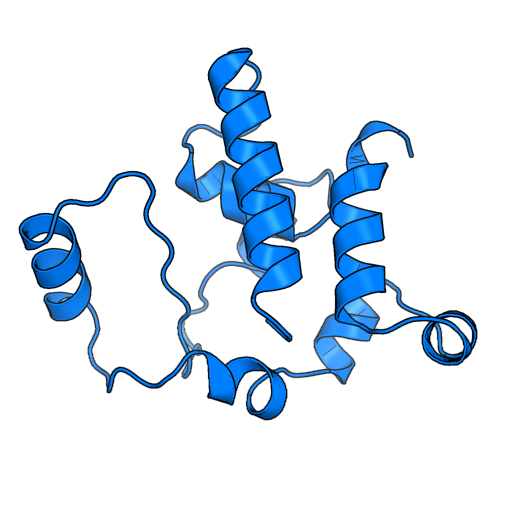
ATOM 818 C C . ASN A 1 104 ? -16.698 2.896 15.877 1.00 95.19 104 ASN A C 1
ATOM 820 O O . ASN A 1 104 ? -17.580 2.604 15.080 1.00 95.19 104 ASN A O 1
ATOM 824 N N . VAL A 1 105 ? -16.566 4.131 16.378 1.00 96.50 105 VAL A N 1
ATOM 825 C CA . VAL A 1 105 ? -17.420 5.257 15.962 1.00 96.50 105 VAL A CA 1
ATOM 826 C C . VAL A 1 105 ? -17.176 5.593 14.494 1.00 96.50 105 VAL A C 1
ATOM 828 O O . VAL A 1 105 ? -18.121 5.809 13.747 1.00 96.50 105 VAL A O 1
ATOM 831 N N . GLU A 1 106 ? -15.912 5.587 14.073 1.00 96.12 106 GLU A N 1
ATOM 832 C CA . GLU A 1 106 ? -15.537 5.790 12.676 1.00 96.12 106 GLU A CA 1
ATOM 833 C C . GLU A 1 106 ? -16.045 4.654 11.780 1.00 96.12 106 GLU A C 1
ATOM 835 O O . GLU A 1 106 ? -16.660 4.924 10.755 1.00 96.12 106 GLU A O 1
ATOM 840 N N . LEU A 1 107 ? -15.890 3.396 12.205 1.00 94.94 107 LEU A N 1
ATOM 841 C CA . LEU A 1 107 ? -16.409 2.237 11.463 1.00 94.94 107 LEU A CA 1
ATOM 842 C C . LEU A 1 107 ? -17.941 2.207 11.358 1.00 94.94 107 LEU A C 1
ATOM 844 O O . LEU A 1 107 ? -18.485 1.487 10.528 1.00 94.94 107 LEU A O 1
ATOM 848 N N . GLY A 1 108 ? -18.649 2.984 12.181 1.00 95.75 108 GLY A N 1
ATOM 849 C CA . GLY A 1 108 ? -20.092 3.172 12.046 1.00 95.75 108 GLY A CA 1
ATOM 850 C C . GLY A 1 108 ? -20.494 4.034 10.844 1.00 95.75 108 GLY A C 1
ATOM 851 O O . GLY A 1 108 ? -21.662 4.016 10.465 1.00 95.75 108 GLY A O 1
ATOM 852 N N . ILE A 1 109 ? -19.557 4.794 10.261 1.00 95.50 109 ILE A N 1
ATOM 853 C CA . ILE A 1 109 ? -19.815 5.740 9.161 1.00 95.50 109 ILE A CA 1
ATOM 854 C C . ILE A 1 109 ? -18.881 5.567 7.953 1.00 95.50 109 ILE A C 1
ATOM 856 O O . ILE A 1 109 ? -19.113 6.197 6.923 1.00 95.50 109 ILE A O 1
ATOM 860 N N . SER A 1 110 ? -17.826 4.757 8.062 1.00 96.00 110 SER A N 1
ATOM 861 C CA . SER A 1 110 ? -16.866 4.494 6.986 1.00 96.00 110 SER A CA 1
ATOM 862 C C . SER A 1 110 ? -16.353 3.053 7.013 1.00 96.00 110 SER A C 1
ATOM 864 O O . SER A 1 110 ? -16.554 2.315 7.978 1.00 96.00 110 SER A O 1
ATOM 866 N N . SER A 1 111 ? -15.675 2.641 5.940 1.00 96.00 111 SER A N 1
ATOM 867 C CA . SER A 1 111 ? -15.005 1.341 5.878 1.00 96.00 111 SER A CA 1
ATOM 868 C C . SER A 1 111 ? -13.578 1.393 6.442 1.00 96.00 111 SER A C 1
ATOM 870 O O . SER A 1 111 ? -12.968 2.457 6.580 1.00 96.00 111 SER A O 1
ATOM 872 N N . ILE A 1 112 ? -12.988 0.221 6.709 1.00 96.25 112 ILE A N 1
ATOM 873 C CA . ILE A 1 112 ? -11.558 0.121 7.052 1.00 96.25 112 ILE A CA 1
ATOM 874 C C . ILE A 1 112 ? -10.689 0.689 5.920 1.00 96.25 112 ILE A C 1
ATOM 876 O O . ILE A 1 112 ? -9.693 1.361 6.196 1.00 96.25 112 ILE A O 1
ATOM 8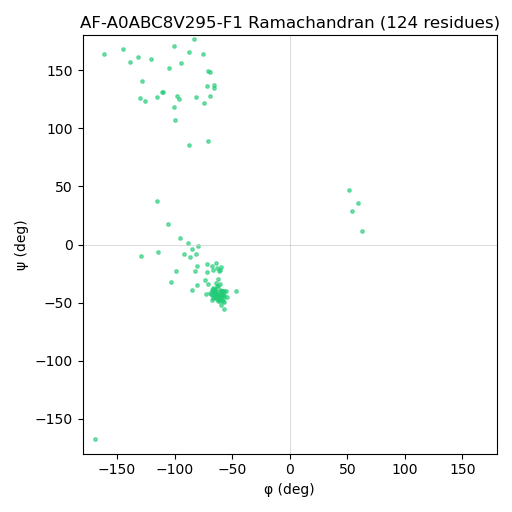80 N N . ALA A 1 113 ? -11.048 0.436 4.659 1.00 96.75 113 ALA A N 1
ATOM 881 C CA . ALA A 1 113 ? -10.305 0.936 3.508 1.00 96.75 113 ALA A CA 1
ATOM 882 C C . ALA A 1 113 ? -10.310 2.474 3.463 1.00 96.75 113 ALA A C 1
ATOM 884 O O . ALA A 1 113 ? -9.239 3.084 3.392 1.00 96.75 113 ALA A O 1
ATOM 885 N N . ASP A 1 114 ? -11.481 3.099 3.617 1.00 97.25 114 ASP A N 1
ATOM 886 C CA . ASP A 1 114 ? -11.622 4.562 3.659 1.00 97.25 114 ASP A CA 1
ATOM 887 C C . ASP A 1 114 ? -10.838 5.168 4.822 1.00 97.25 114 ASP A C 1
ATOM 889 O O . ASP A 1 114 ? -10.129 6.167 4.664 1.00 97.25 114 ASP A O 1
ATOM 893 N N . ALA A 1 115 ? -10.913 4.529 5.991 1.00 97.12 115 ALA A N 1
ATOM 894 C CA . ALA A 1 115 ? -10.176 4.945 7.168 1.00 97.12 115 ALA A CA 1
ATOM 895 C C . ALA A 1 115 ? -8.661 4.940 6.903 1.00 97.12 115 ALA A C 1
ATOM 897 O O . ALA A 1 115 ? -7.989 5.927 7.210 1.00 97.12 115 ALA A O 1
ATOM 898 N N . ILE A 1 116 ? -8.105 3.884 6.299 1.00 97.56 116 ILE A N 1
ATOM 899 C CA . ILE A 1 116 ? -6.675 3.821 5.948 1.00 97.56 116 ILE A CA 1
ATOM 900 C C . ILE A 1 116 ? -6.316 4.905 4.928 1.00 97.56 116 ILE A C 1
ATOM 902 O O . ILE A 1 116 ? -5.343 5.631 5.138 1.00 97.56 116 ILE A O 1
ATOM 906 N N . VAL A 1 117 ? -7.106 5.061 3.861 1.00 97.88 117 VAL A N 1
ATOM 907 C CA . VAL A 1 117 ? -6.872 6.093 2.836 1.00 97.88 117 VAL A CA 1
ATOM 908 C C . VAL A 1 117 ? -6.859 7.488 3.446 1.00 97.88 117 VAL A C 1
ATOM 910 O O . VAL A 1 117 ? -5.978 8.282 3.118 1.00 97.88 117 VAL A O 1
ATOM 913 N N . CYS A 1 118 ? -7.749 7.767 4.400 1.00 96.44 118 CYS A N 1
ATOM 914 C CA . CYS A 1 118 ? -7.745 9.018 5.148 1.00 96.44 118 CYS A CA 1
ATOM 915 C C . CYS A 1 118 ? -6.401 9.253 5.868 1.00 96.44 118 CYS A C 1
ATOM 917 O O . CYS A 1 118 ? -5.821 10.331 5.726 1.00 96.44 118 CYS A O 1
ATOM 919 N N . ARG A 1 119 ? -5.829 8.242 6.552 1.00 96.44 119 ARG A N 1
ATOM 920 C CA . ARG A 1 119 ? -4.492 8.370 7.183 1.00 96.44 119 ARG A CA 1
ATOM 921 C C . ARG A 1 119 ? -3.394 8.594 6.142 1.00 96.44 119 ARG A C 1
ATOM 923 O O . ARG A 1 119 ? -2.521 9.429 6.360 1.00 96.44 119 ARG A O 1
ATOM 930 N N . ILE A 1 120 ? -3.428 7.876 5.018 1.00 97.06 120 ILE A N 1
ATOM 931 C CA . ILE A 1 120 ? -2.442 8.024 3.934 1.00 97.06 120 ILE A CA 1
ATOM 932 C C . ILE A 1 120 ? -2.482 9.452 3.373 1.00 97.06 120 ILE A C 1
ATOM 934 O O . ILE A 1 120 ? -1.438 10.101 3.234 1.00 97.06 120 ILE A O 1
ATOM 938 N N . ALA A 1 121 ? -3.678 9.955 3.066 1.00 95.38 121 ALA A N 1
ATOM 939 C CA . ALA A 1 121 ? -3.888 11.273 2.483 1.00 95.38 121 ALA A CA 1
ATOM 940 C C . ALA A 1 121 ? -3.517 12.395 3.465 1.00 95.38 121 ALA A C 1
ATOM 942 O O . ALA A 1 121 ? -2.750 13.290 3.112 1.00 95.38 121 ALA A O 1
ATOM 943 N N . ALA A 1 122 ? -3.992 12.312 4.710 1.00 94.38 122 ALA A N 1
ATOM 944 C CA . ALA A 1 122 ? -3.831 13.363 5.711 1.00 94.38 122 ALA A CA 1
ATOM 945 C C . ALA A 1 122 ? -2.469 13.358 6.429 1.00 94.38 122 ALA A C 1
ATOM 947 O O . ALA A 1 122 ? -2.181 14.307 7.155 1.00 94.38 122 ALA A O 1
ATOM 948 N N . ARG A 1 123 ? -1.613 12.340 6.226 1.00 91.94 123 ARG A N 1
ATOM 949 C CA . ARG A 1 123 ? -0.331 12.175 6.948 1.00 91.94 123 ARG A CA 1
ATOM 950 C C . ARG A 1 123 ? 0.517 13.446 7.024 1.00 91.94 123 ARG A C 1
ATOM 952 O O . ARG A 1 123 ? 1.164 13.681 8.037 1.00 91.94 123 ARG A O 1
ATOM 959 N N . ASP A 1 124 ? 0.567 14.221 5.944 1.00 86.19 124 ASP A N 1
ATOM 960 C CA . ASP A 1 124 ? 1.457 15.384 5.856 1.00 86.19 124 ASP A CA 1
ATOM 961 C C . ASP A 1 124 ? 0.774 16.688 6.319 1.00 86.19 124 ASP A C 1
ATOM 963 O O . ASP A 1 124 ? 1.446 17.704 6.465 1.00 86.19 124 ASP A O 1
ATOM 967 N N . ALA A 1 125 ? -0.541 16.655 6.572 1.00 84.00 125 ALA A N 1
ATOM 968 C CA . ALA A 1 125 ? -1.339 17.788 7.048 1.00 84.00 125 ALA A CA 1
ATOM 969 C C . ALA A 1 125 ? -1.590 17.769 8.570 1.00 84.00 125 ALA A C 1
ATOM 971 O O . ALA A 1 125 ? -1.863 18.817 9.151 1.00 84.00 125 ALA A O 1
ATOM 972 N N . LEU A 1 126 ? -1.507 16.590 9.196 1.00 59.09 126 LEU A N 1
ATOM 973 C CA . LEU A 1 126 ? -1.627 16.356 10.644 1.00 59.09 126 LEU A CA 1
ATOM 974 C C . LEU A 1 126 ? -0.246 16.223 11.290 1.00 59.09 126 LEU A C 1
ATOM 976 O O . LEU A 1 126 ? -0.068 16.624 12.456 1.00 59.09 126 LEU A O 1
#

Foldseek 3Di:
DQACLLLVLLLVVLVVCVVVVNQPDDDSVLSSLVLLLLEPDSVVSCVLRNDDPPDPDDDDDDDPDDPVRVVVVVVVDPDDDDDSVCRNVPDPVVSLCVSLVPDVVNVVPDPSSVSSSCSSVCSVVD

InterPro domains:
  IPR013926 CGI121/TPRKB [PF08617] (1-124)
  IPR013926 CGI121/TPRKB [PTHR15840] (1-126)
  IPR036504 CGI121/TPRKB superfamily [G3DSA:3.30.2380.10] (1-126)
  IPR036504 CGI121/TPRKB superfamily [SSF143870] (3-104)

Nearest PDB structures (foldseek):
  8k20-assembly1_C  TM=9.604E-01  e=5.476E-12  Arabidopsis thaliana
  7sza-assembly1_B  TM=8.728E-01  e=6.926E-06  Homo sapiens
  4ww7-assembly1_B  TM=8.311E-01  e=3.591E-04  Saccharomyces cerevisiae S288C
  4wwa-assembly1_B  TM=8.255E-01  e=7.363E-04  Saccharomyces cerevisiae S288C
  4ww9-assembly1_B  TM=8.074E-01  e=6.313E-04  Saccharomyces cerevisiae S288C

Sequence (126 aa):
IPDVFPLLAAAHKTLISKSRESLTTRTLHSELVYNYSGSKHISESLKRCGILDNSHDILVARFGASTDEMMAVEKLIKGKEIDLDELEERANQTQIQKHYKISNVELGISSIADAIVCRIAARDAL

Mean predicted aligned error: 2.97 Å

pLDDT: mean 94.94, std 3.86, range [59.09, 98.19]

Organism: NCBI:txid185542